Protein AF-A0A7K2Z613-F1 (afdb_monomer_lite)

Foldseek 3Di:
DPDDQAEDADPPDPPPDVPPDDDDLVVLLVQCPDPRYYYDPVHCRCVVNVCVNVPCPPPPDD

Radius of gyration: 13.23 Å; chains: 1; bounding box: 27×20×50 Å

Structure (mmCIF, N/CA/C/O backbone):
data_AF-A0A7K2Z613-F1
#
_entry.id   AF-A0A7K2Z613-F1
#
loop_
_atom_site.group_PDB
_atom_site.id
_atom_site.type_symbol
_atom_site.label_atom_id
_atom_site.label_alt_id
_atom_site.label_comp_id
_atom_site.label_asym_id
_atom_site.label_entity_id
_atom_site.label_seq_id
_atom_site.pdbx_PDB_ins_code
_atom_site.Cartn_x
_atom_site.Cartn_y
_atom_site.Cartn_z
_atom_site.occupancy
_atom_site.B_iso_or_equiv
_atom_site.auth_seq_id
_atom_site.auth_comp_id
_atom_site.auth_asym_id
_atom_site.auth_atom_id
_atom_site.pdbx_PDB_model_num
ATOM 1 N N . ARG A 1 1 ? 4.858 -5.169 19.836 1.00 48.09 1 ARG A N 1
ATOM 2 C CA . ARG A 1 1 ? 4.302 -4.233 18.830 1.00 48.09 1 ARG A CA 1
ATOM 3 C C . ARG A 1 1 ? 5.492 -3.555 18.154 1.00 48.09 1 ARG A C 1
ATOM 5 O O . ARG A 1 1 ? 6.004 -2.592 18.700 1.00 48.09 1 ARG A O 1
ATOM 12 N N . GLY A 1 2 ? 6.036 -4.176 17.103 1.00 49.19 2 GLY A N 1
ATOM 13 C CA . GLY A 1 2 ? 7.152 -3.627 16.314 1.00 49.19 2 GLY A CA 1
ATOM 14 C C . GLY A 1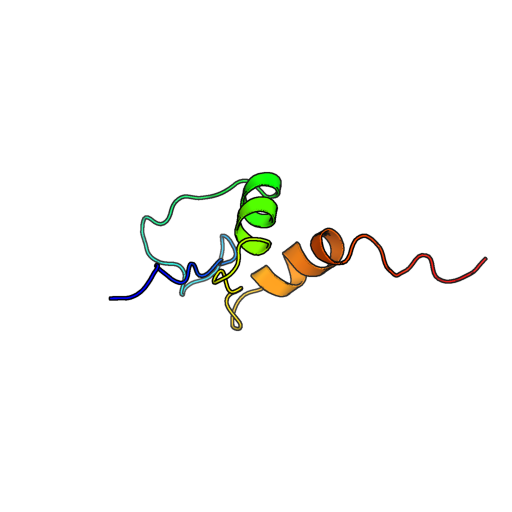 2 ? 6.644 -2.650 15.246 1.00 49.19 2 GLY A C 1
ATOM 15 O O . GLY A 1 2 ? 5.421 -2.534 15.121 1.00 49.19 2 GLY A O 1
ATOM 16 N N . PRO A 1 3 ? 7.536 -1.961 14.506 1.00 50.28 3 PRO A N 1
ATOM 17 C CA . PRO A 1 3 ? 7.145 -1.009 13.466 1.00 50.28 3 PRO A CA 1
ATOM 18 C C . PRO A 1 3 ? 6.149 -1.691 12.527 1.00 50.28 3 PRO A C 1
ATOM 20 O O . PRO A 1 3 ? 6.387 -2.813 12.072 1.00 50.28 3 PRO A O 1
ATOM 23 N N . GLY A 1 4 ? 4.977 -1.072 12.385 1.00 58.66 4 GLY A N 1
ATOM 24 C CA . GLY A 1 4 ? 3.811 -1.674 11.754 1.00 58.66 4 GLY A CA 1
ATOM 25 C C . GLY A 1 4 ? 4.155 -2.151 10.352 1.00 58.66 4 GLY A C 1
ATOM 26 O O . GLY A 1 4 ? 4.485 -1.348 9.488 1.00 58.66 4 GLY A O 1
ATOM 27 N N . ARG A 1 5 ? 4.092 -3.466 10.138 1.00 70.69 5 ARG A N 1
ATOM 28 C CA . ARG A 1 5 ? 4.187 -4.047 8.802 1.00 70.69 5 ARG A CA 1
ATOM 29 C C . ARG A 1 5 ? 2.907 -3.674 8.063 1.00 70.69 5 ARG A C 1
ATOM 31 O O . ARG A 1 5 ? 1.854 -4.218 8.392 1.00 70.69 5 ARG A O 1
ATOM 38 N N . ALA A 1 6 ? 2.981 -2.717 7.144 1.00 81.31 6 ALA A N 1
ATOM 39 C CA . ALA A 1 6 ? 1.851 -2.362 6.298 1.00 81.31 6 ALA A CA 1
ATOM 40 C C . ALA A 1 6 ? 1.607 -3.491 5.288 1.00 81.31 6 ALA A C 1
ATOM 42 O O . ALA A 1 6 ? 2.560 -4.071 4.766 1.00 81.31 6 ALA A O 1
ATOM 43 N N . VAL A 1 7 ? 0.344 -3.827 5.033 1.00 86.25 7 VAL A N 1
ATOM 44 C CA . VAL A 1 7 ? -0.026 -4.762 3.967 1.00 86.25 7 VAL A CA 1
ATOM 45 C C . VAL A 1 7 ? -0.874 -4.006 2.958 1.00 86.25 7 VAL A C 1
ATOM 47 O O . VAL A 1 7 ? -1.890 -3.425 3.331 1.00 86.25 7 VAL A O 1
ATOM 50 N N . LEU A 1 8 ? -0.433 -3.976 1.703 1.00 87.50 8 LEU A N 1
ATOM 51 C CA . LEU A 1 8 ? -1.189 -3.382 0.606 1.00 87.50 8 LEU A CA 1
ATOM 52 C C . LEU A 1 8 ? -2.130 -4.421 0.005 1.00 87.50 8 LEU A C 1
ATOM 54 O O . LEU A 1 8 ? -1.733 -5.556 -0.265 1.00 87.50 8 LEU A O 1
ATOM 58 N N . HIS A 1 9 ? -3.368 -4.000 -0.214 1.00 89.12 9 HIS A N 1
ATOM 59 C CA . HIS A 1 9 ? -4.424 -4.788 -0.829 1.00 89.12 9 HIS A CA 1
ATOM 60 C C . HIS A 1 9 ? -4.914 -4.083 -2.094 1.00 89.12 9 HIS A C 1
ATOM 62 O O . HIS A 1 9 ? -4.851 -2.855 -2.185 1.00 89.12 9 HIS A O 1
ATOM 68 N N . ALA A 1 10 ? -5.416 -4.857 -3.054 1.00 86.12 10 ALA A N 1
ATOM 69 C CA . ALA A 1 10 ? -6.166 -4.316 -4.177 1.00 86.12 10 ALA A CA 1
ATOM 70 C C . ALA A 1 10 ? -7.497 -3.736 -3.670 1.00 86.12 10 ALA A C 1
ATOM 72 O O . ALA A 1 10 ? -8.011 -4.161 -2.633 1.00 86.12 10 ALA A O 1
ATOM 73 N N . VAL A 1 11 ? -8.046 -2.758 -4.393 1.00 82.81 11 VAL A N 1
ATOM 74 C CA . VAL A 1 11 ? -9.280 -2.044 -4.007 1.00 82.81 11 VAL A CA 1
ATOM 75 C C . VAL A 1 11 ? -10.478 -2.987 -3.848 1.00 82.81 11 VAL A C 1
ATOM 77 O O . VAL A 1 11 ? -11.368 -2.724 -3.046 1.00 82.81 11 VAL A O 1
ATOM 80 N N . ASP A 1 12 ? -10.489 -4.084 -4.594 1.00 83.75 12 ASP A N 1
ATOM 81 C CA . ASP A 1 12 ? -11.532 -5.106 -4.635 1.00 83.75 12 ASP A CA 1
ATOM 82 C C . ASP A 1 12 ? -11.244 -6.322 -3.735 1.00 83.75 12 ASP A C 1
ATOM 84 O O . ASP A 1 12 ? -11.991 -7.298 -3.747 1.00 83.75 12 ASP A O 1
ATOM 88 N N . CYS A 1 13 ? -10.181 -6.284 -2.930 1.00 86.25 13 CYS A N 1
ATOM 89 C CA . CYS A 1 13 ? -9.824 -7.386 -2.044 1.00 86.25 13 CYS A CA 1
ATOM 90 C C . CYS A 1 13 ? -10.768 -7.478 -0.835 1.00 86.25 13 CYS A C 1
ATOM 92 O O . CYS A 1 13 ? -10.814 -6.578 0.001 1.00 86.25 13 CYS A O 1
ATOM 94 N N . GLU A 1 14 ? -11.441 -8.618 -0.676 1.00 85.38 14 GLU A N 1
ATOM 95 C CA . GLU A 1 14 ? -12.357 -8.883 0.446 1.00 85.38 14 GLU A CA 1
ATOM 96 C C . GLU A 1 14 ? -11.653 -8.962 1.814 1.00 85.38 14 GLU A C 1
ATOM 98 O O . GLU A 1 14 ? -12.273 -8.746 2.854 1.00 85.38 14 GLU A O 1
ATOM 103 N N . GLU A 1 15 ? -10.347 -9.240 1.828 1.00 82.62 15 GLU A N 1
ATOM 104 C CA . GLU A 1 15 ? -9.520 -9.268 3.041 1.00 82.62 15 GLU A CA 1
ATOM 105 C C . GLU A 1 15 ? -8.938 -7.897 3.407 1.00 82.62 15 GLU A C 1
ATOM 107 O O . GLU A 1 15 ? -8.256 -7.768 4.429 1.00 82.62 15 GLU A O 1
ATOM 112 N N . ALA A 1 16 ? -9.176 -6.870 2.584 1.00 84.75 16 ALA A N 1
ATOM 113 C CA . ALA A 1 16 ? -8.737 -5.522 2.898 1.00 84.75 16 ALA A CA 1
ATOM 114 C C . ALA A 1 16 ? -9.429 -5.029 4.186 1.00 84.75 16 ALA A C 1
ATOM 116 O O . ALA A 1 16 ? -10.648 -5.173 4.335 1.00 84.75 16 ALA A O 1
ATOM 117 N N . PRO A 1 17 ? -8.691 -4.416 5.132 1.00 82.06 17 PRO A N 1
ATOM 118 C CA . PRO A 1 17 ? -9.294 -3.890 6.347 1.00 82.06 17 PRO A CA 1
ATOM 119 C C . PRO A 1 17 ? -10.362 -2.841 6.020 1.00 82.06 17 PRO A C 1
ATOM 121 O O . PRO A 1 17 ? -10.100 -1.866 5.312 1.00 82.06 17 PRO A O 1
ATOM 124 N N . GLN A 1 18 ? -11.559 -3.005 6.582 1.00 82.69 18 GLN A N 1
ATOM 125 C CA . GLN A 1 18 ? -12.633 -2.027 6.427 1.00 82.69 18 GLN A CA 1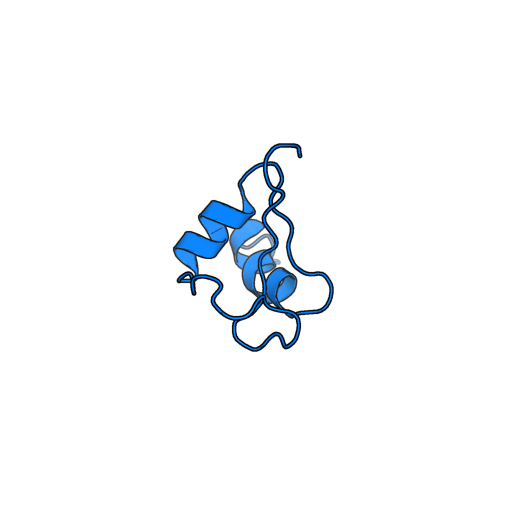
ATOM 126 C C . GLN A 1 18 ? -12.205 -0.680 7.028 1.00 82.69 18 GLN A C 1
ATOM 128 O O . GLN A 1 18 ? -11.830 -0.599 8.198 1.00 82.69 18 GLN A O 1
ATOM 133 N N . GLY A 1 19 ? -12.246 0.379 6.217 1.00 82.06 19 GLY A N 1
ATOM 134 C CA . GLY A 1 19 ? -11.798 1.718 6.612 1.00 82.06 19 GLY A CA 1
ATOM 135 C C . GLY A 1 19 ? -10.301 1.983 6.416 1.00 82.06 19 GLY A C 1
ATOM 136 O O . GLY A 1 19 ? -9.819 3.032 6.845 1.00 82.06 19 GLY A O 1
ATOM 137 N N . ALA A 1 20 ? -9.563 1.076 5.766 1.00 85.44 20 ALA A N 1
ATOM 138 C CA . ALA A 1 20 ? -8.218 1.381 5.292 1.00 85.44 20 ALA A CA 1
ATOM 139 C C . ALA A 1 20 ? -8.249 2.552 4.286 1.00 85.44 20 ALA A C 1
ATOM 141 O O . ALA A 1 20 ? -9.187 2.658 3.489 1.00 85.44 20 ALA A O 1
ATOM 142 N N . PRO A 1 21 ? -7.240 3.441 4.304 1.00 85.06 21 PRO A N 1
ATOM 143 C CA . PRO A 1 21 ? -7.160 4.518 3.331 1.00 85.06 21 PRO A CA 1
ATOM 144 C C . PRO A 1 21 ? -6.964 3.939 1.929 1.00 85.06 21 PRO A C 1
ATOM 146 O O . PRO A 1 21 ? -6.057 3.137 1.700 1.00 85.06 21 PRO A O 1
ATOM 149 N N . LEU A 1 22 ? -7.790 4.383 0.982 1.00 87.75 22 LEU A N 1
ATOM 150 C CA . LEU A 1 22 ? -7.556 4.119 -0.431 1.00 87.75 22 LEU A CA 1
ATOM 151 C C . LEU A 1 22 ? -6.399 4.996 -0.902 1.00 87.75 22 LEU A C 1
ATOM 153 O O . LEU A 1 22 ? -6.444 6.222 -0.778 1.00 87.75 22 LEU A O 1
ATOM 157 N N . LEU A 1 23 ? -5.355 4.358 -1.420 1.00 86.25 23 LEU A N 1
ATOM 158 C CA . LEU A 1 23 ? -4.191 5.041 -1.964 1.00 86.25 23 LEU A CA 1
ATOM 159 C C . LEU A 1 23 ? -4.284 5.053 -3.493 1.00 86.25 23 LEU A C 1
ATOM 161 O O . LEU A 1 23 ? -4.596 4.016 -4.082 1.00 86.25 23 LEU A O 1
ATOM 165 N N . PRO A 1 24 ? -3.997 6.186 -4.156 1.00 85.38 24 PRO A N 1
ATOM 166 C CA . PRO A 1 24 ? -3.762 6.174 -5.593 1.00 85.38 24 PRO A CA 1
ATOM 167 C C . PRO A 1 24 ? -2.509 5.347 -5.906 1.00 85.38 24 PRO A C 1
ATOM 169 O O . PRO A 1 24 ? -1.625 5.213 -5.056 1.00 85.38 24 PRO A O 1
ATOM 172 N N . LEU A 1 25 ? -2.422 4.832 -7.135 1.00 81.56 25 LEU A N 1
ATOM 173 C CA . LEU A 1 25 ? -1.360 3.922 -7.577 1.00 81.56 25 LEU A CA 1
ATOM 174 C C . LEU A 1 25 ? 0.048 4.430 -7.227 1.00 81.56 25 LEU A C 1
ATOM 176 O O . LEU A 1 25 ? 0.826 3.702 -6.625 1.00 81.56 25 LEU A O 1
ATOM 180 N N . GLU A 1 26 ? 0.344 5.699 -7.509 1.00 84.00 26 GLU A N 1
ATOM 181 C CA . GLU A 1 26 ? 1.641 6.330 -7.211 1.00 84.00 26 GLU A CA 1
ATOM 182 C C . GLU A 1 26 ? 2.011 6.235 -5.723 1.00 84.00 26 GLU A C 1
ATOM 184 O O . GLU A 1 26 ? 3.125 5.865 -5.365 1.00 84.00 26 GLU A O 1
ATOM 189 N N . ARG A 1 27 ? 1.046 6.484 -4.830 1.00 84.38 27 ARG A N 1
ATOM 190 C CA . ARG A 1 27 ? 1.265 6.394 -3.379 1.00 84.38 27 ARG A CA 1
ATOM 191 C C . ARG A 1 27 ? 1.305 4.952 -2.892 1.00 84.38 27 ARG A C 1
ATOM 193 O O . ARG A 1 27 ? 1.961 4.677 -1.893 1.00 84.38 27 ARG A O 1
ATOM 200 N N . ALA A 1 28 ? 0.607 4.037 -3.561 1.00 85.81 28 ALA A N 1
ATOM 201 C CA . ALA A 1 28 ? 0.710 2.613 -3.268 1.00 85.81 28 ALA A CA 1
ATOM 202 C C . ALA A 1 28 ? 2.117 2.085 -3.596 1.00 85.81 28 ALA A C 1
ATOM 204 O O . ALA A 1 28 ? 2.658 1.306 -2.816 1.00 85.81 28 ALA A O 1
ATOM 205 N N . LEU A 1 29 ? 2.734 2.565 -4.681 1.00 83.00 29 LEU A N 1
ATOM 206 C CA . LEU A 1 29 ? 4.114 2.242 -5.054 1.00 83.00 29 LEU A CA 1
ATOM 207 C C . LEU A 1 29 ? 5.116 2.783 -4.028 1.00 83.00 29 LEU A C 1
ATOM 209 O O . LEU A 1 29 ? 5.869 1.990 -3.465 1.00 83.00 29 LEU A O 1
ATOM 213 N N . ASP A 1 30 ? 5.018 4.070 -3.668 1.00 85.56 30 ASP A N 1
ATOM 214 C CA . ASP A 1 30 ? 5.845 4.680 -2.610 1.00 85.56 30 ASP A CA 1
ATOM 215 C C . ASP A 1 30 ? 5.797 3.877 -1.295 1.00 85.56 30 ASP A C 1
ATOM 217 O O . ASP A 1 30 ? 6.763 3.811 -0.533 1.00 85.56 30 ASP A O 1
ATOM 221 N N . VAL A 1 31 ? 4.628 3.316 -0.964 1.00 84.62 31 VAL A N 1
ATOM 222 C CA . VAL A 1 31 ? 4.427 2.512 0.247 1.00 84.62 31 VAL A CA 1
ATOM 223 C C . VAL A 1 31 ? 4.976 1.101 0.067 1.00 84.62 31 VAL A C 1
ATOM 225 O O . VAL A 1 31 ? 5.567 0.573 1.009 1.00 84.62 31 VAL A O 1
ATOM 228 N N . ALA A 1 32 ? 4.827 0.501 -1.114 1.00 83.88 32 ALA A N 1
ATOM 229 C CA . ALA A 1 32 ? 5.357 -0.821 -1.434 1.00 83.88 32 ALA A CA 1
ATOM 230 C C . ALA A 1 32 ? 6.891 -0.876 -1.359 1.00 83.88 32 ALA A C 1
ATOM 232 O O . ALA A 1 32 ? 7.436 -1.896 -0.944 1.00 83.88 32 ALA A O 1
ATOM 233 N N . GLU A 1 33 ? 7.576 0.221 -1.689 1.00 82.88 33 GLU A N 1
ATOM 234 C CA . GLU A 1 33 ? 9.038 0.335 -1.596 1.00 82.88 33 GLU A CA 1
ATOM 235 C C . GLU A 1 33 ? 9.555 0.475 -0.152 1.00 82.88 33 GLU A C 1
ATOM 237 O O . GLU A 1 33 ? 10.744 0.279 0.114 1.00 82.88 33 GLU A O 1
ATOM 242 N N . GLN A 1 34 ? 8.685 0.793 0.814 1.00 82.88 34 GLN A N 1
ATOM 243 C CA . GLN A 1 34 ? 9.111 0.977 2.199 1.00 82.88 34 GLN A CA 1
ATOM 244 C C . GLN A 1 34 ? 9.485 -0.357 2.863 1.00 82.88 34 GLN A C 1
ATOM 246 O O . GLN A 1 34 ? 8.730 -1.336 2.807 1.00 82.88 34 GLN A O 1
ATOM 251 N N . PRO A 1 35 ? 10.616 -0.406 3.590 1.00 77.44 35 PRO A N 1
ATOM 252 C CA . PRO A 1 35 ? 11.038 -1.610 4.285 1.00 77.44 35 PRO A CA 1
ATOM 253 C C . PRO A 1 35 ? 10.014 -1.998 5.357 1.00 77.44 35 PRO A C 1
ATOM 255 O O . PRO A 1 35 ? 9.762 -1.263 6.310 1.00 77.44 35 PRO A O 1
ATOM 258 N N . GLY A 1 36 ? 9.446 -3.196 5.213 1.00 82.00 36 GLY A N 1
ATOM 259 C CA . GLY A 1 36 ? 8.428 -3.726 6.120 1.00 82.00 36 GLY A CA 1
ATOM 260 C C . GLY A 1 36 ? 7.003 -3.669 5.572 1.00 82.00 36 GLY A C 1
ATOM 261 O O . GLY A 1 36 ? 6.125 -4.292 6.177 1.00 82.00 36 GLY A O 1
ATOM 262 N N . THR A 1 37 ? 6.783 -3.018 4.428 1.00 84.81 37 THR A N 1
ATOM 263 C CA . THR A 1 37 ? 5.545 -3.168 3.661 1.00 84.81 37 THR A CA 1
ATOM 264 C C . THR A 1 37 ? 5.537 -4.514 2.947 1.00 84.81 37 THR A C 1
ATOM 266 O O . THR A 1 37 ? 6.558 -4.988 2.449 1.00 84.81 37 THR A O 1
ATOM 269 N N . ARG A 1 38 ? 4.377 -5.169 2.918 1.00 84.00 38 ARG A N 1
ATOM 270 C CA . ARG A 1 38 ? 4.145 -6.378 2.130 1.00 84.00 38 ARG A CA 1
ATOM 271 C C . ARG A 1 38 ? 2.932 -6.201 1.238 1.00 84.00 38 ARG A C 1
ATOM 273 O O . ARG A 1 38 ? 2.011 -5.464 1.566 1.00 84.00 38 ARG A O 1
ATOM 280 N N . LEU A 1 39 ? 2.919 -6.917 0.128 1.00 83.38 39 LEU A N 1
ATOM 281 C CA . LEU A 1 39 ? 1.738 -7.031 -0.716 1.00 83.38 39 LEU A CA 1
ATOM 282 C C . LEU A 1 39 ? 0.916 -8.215 -0.209 1.00 83.38 39 LEU A C 1
ATOM 284 O O . LE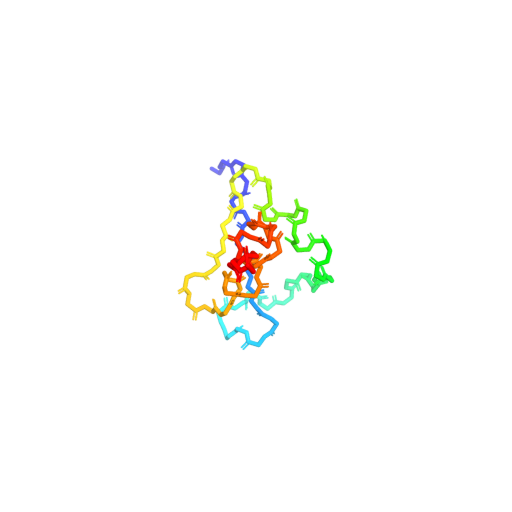U A 1 39 ? 1.477 -9.236 0.204 1.00 83.38 39 LEU A O 1
ATOM 288 N N . CYS A 1 40 ? -0.403 -8.069 -0.178 1.00 85.38 40 CYS A N 1
ATOM 289 C CA . CYS A 1 40 ? -1.288 -9.181 0.125 1.00 85.38 40 CYS A CA 1
ATOM 290 C C . CYS A 1 40 ? -1.085 -10.278 -0.932 1.00 85.38 40 CYS A C 1
ATOM 292 O O . CYS A 1 40 ? -1.152 -10.017 -2.130 1.00 85.38 40 CYS A O 1
ATOM 294 N N . SER A 1 41 ? -0.830 -11.508 -0.481 1.00 79.12 41 SER A N 1
ATOM 295 C CA . SER A 1 41 ? -0.576 -12.665 -1.351 1.00 79.12 41 SER A CA 1
ATOM 296 C C . SER A 1 41 ? -1.840 -13.267 -1.965 1.00 79.12 41 SER A C 1
ATOM 298 O O . SER A 1 41 ? -1.737 -14.182 -2.774 1.00 79.12 41 SER A O 1
ATOM 300 N N . LEU A 1 42 ? -3.016 -12.811 -1.528 1.00 80.75 42 LEU A N 1
ATOM 301 C CA . LEU A 1 42 ? -4.320 -13.353 -1.917 1.00 80.75 42 LEU A CA 1
ATOM 302 C C . LEU A 1 42 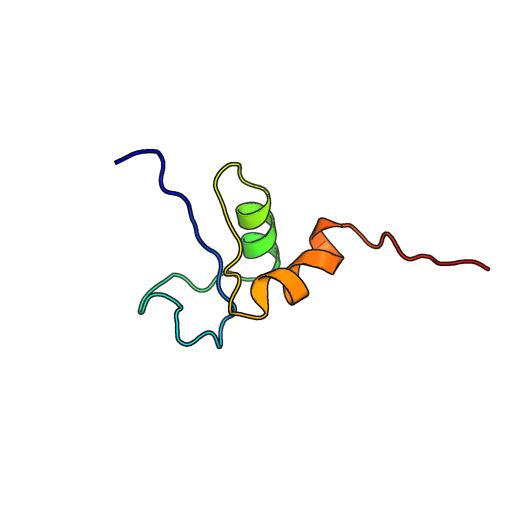? -5.056 -12.452 -2.909 1.00 80.75 42 LEU A C 1
ATOM 304 O O . LEU A 1 42 ? -5.953 -12.915 -3.603 1.00 80.75 42 LEU A O 1
ATOM 308 N N . CYS A 1 43 ? -4.645 -11.187 -3.027 1.00 76.25 43 CYS A N 1
ATOM 309 C CA . CYS A 1 43 ? -5.198 -10.268 -4.012 1.00 76.25 43 CYS A CA 1
ATOM 310 C C . CYS A 1 43 ? -4.165 -9.861 -5.058 1.00 76.25 43 CYS A C 1
ATOM 312 O O . CYS A 1 43 ? -2.953 -9.899 -4.826 1.00 76.25 43 CYS A O 1
ATOM 314 N N . GLY A 1 44 ? -4.684 -9.385 -6.187 1.00 67.12 44 GLY A N 1
ATOM 315 C CA . GLY A 1 44 ? -3.950 -8.849 -7.329 1.00 67.12 44 GLY A CA 1
ATOM 316 C C . GLY A 1 44 ? -2.875 -7.806 -7.025 1.00 67.12 44 GLY A C 1
ATOM 317 O O . GLY A 1 44 ? -2.091 -7.498 -7.908 1.00 67.12 44 GLY A O 1
ATOM 318 N N . ALA A 1 45 ? -2.791 -7.266 -5.802 1.00 68.50 45 ALA A N 1
ATOM 319 C CA . ALA A 1 45 ? -1.922 -6.140 -5.450 1.00 68.50 45 ALA A CA 1
ATOM 320 C C . ALA A 1 45 ? -0.460 -6.336 -5.864 1.00 68.50 45 ALA A C 1
ATOM 322 O O . ALA A 1 45 ? 0.170 -5.395 -6.333 1.00 68.50 45 ALA A O 1
ATOM 323 N N . ALA A 1 46 ? 0.076 -7.552 -5.721 1.00 64.00 46 ALA A N 1
ATOM 324 C CA . ALA A 1 46 ? 1.401 -7.843 -6.248 1.00 64.00 46 ALA A CA 1
ATOM 325 C C . ALA A 1 46 ? 1.431 -7.753 -7.773 1.00 64.00 46 ALA A C 1
ATOM 327 O O . ALA A 1 46 ? 2.295 -7.086 -8.304 1.00 64.00 46 ALA A O 1
ATOM 328 N N . GLN A 1 47 ? 0.465 -8.342 -8.469 1.00 64.06 47 GLN A N 1
ATOM 329 C CA . GLN A 1 47 ? 0.419 -8.383 -9.929 1.00 64.06 47 GLN A CA 1
ATOM 330 C C . GLN A 1 47 ? 0.221 -6.990 -10.554 1.00 64.06 47 GLN A C 1
ATOM 332 O O . GLN A 1 47 ? 0.797 -6.712 -11.598 1.00 64.06 47 GLN A O 1
ATOM 337 N N . GLU A 1 48 ? -0.518 -6.103 -9.884 1.00 66.75 48 GLU A N 1
ATOM 338 C CA . GLU A 1 48 ? -0.760 -4.726 -10.336 1.00 66.75 48 GLU A CA 1
ATOM 339 C C . GLU A 1 48 ? 0.445 -3.799 -10.099 1.00 66.75 48 GLU A C 1
ATOM 341 O O . GLU A 1 48 ? 0.694 -2.882 -10.880 1.00 66.75 48 GLU A O 1
AT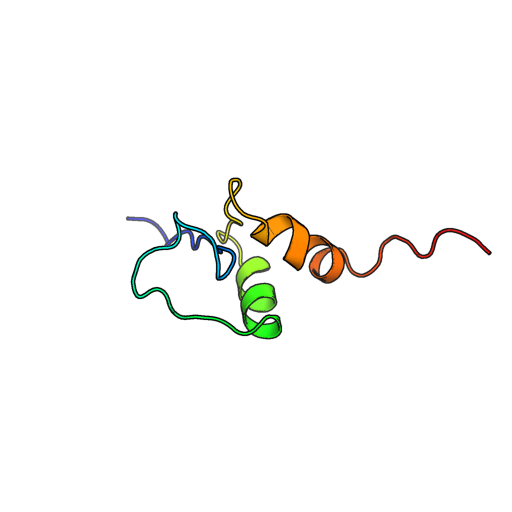OM 346 N N . LEU A 1 49 ? 1.209 -4.026 -9.022 1.00 65.88 49 LEU A N 1
ATOM 347 C CA . LEU A 1 49 ? 2.358 -3.185 -8.659 1.00 65.88 49 LEU A CA 1
ATOM 348 C C . LEU A 1 49 ? 3.689 -3.722 -9.206 1.00 65.88 49 LEU A C 1
ATOM 350 O O . LEU A 1 49 ? 4.608 -2.941 -9.435 1.00 65.88 49 LEU A O 1
ATOM 354 N N . ASP A 1 50 ? 3.803 -5.029 -9.450 1.00 62.81 50 ASP A N 1
ATOM 355 C CA . ASP A 1 50 ? 5.005 -5.697 -9.966 1.00 62.81 50 ASP A CA 1
ATOM 356 C C . ASP A 1 50 ? 5.546 -5.106 -11.284 1.00 62.81 50 ASP A C 1
ATOM 358 O O . ASP A 1 50 ? 6.745 -4.827 -11.327 1.00 62.81 50 ASP A O 1
ATOM 362 N N . PRO A 1 51 ? 4.735 -4.815 -12.325 1.00 59.28 51 PRO A N 1
ATOM 363 C CA . PRO A 1 51 ? 5.261 -4.238 -13.566 1.00 59.28 51 PRO A CA 1
ATOM 364 C C . PRO A 1 51 ? 5.818 -2.819 -13.385 1.00 59.28 51 PRO A C 1
ATOM 366 O O . PRO A 1 51 ? 6.716 -2.413 -14.126 1.00 59.28 51 PRO A O 1
ATOM 369 N N . VAL A 1 52 ? 5.323 -2.072 -12.392 1.00 61.19 52 VAL A N 1
ATOM 370 C CA . VAL A 1 52 ? 5.797 -0.713 -12.100 1.00 61.19 52 VAL A CA 1
ATOM 371 C C . VAL A 1 52 ? 7.017 -0.734 -11.176 1.00 61.19 52 VAL A C 1
ATOM 373 O O . VAL A 1 52 ? 7.979 -0.016 -11.430 1.00 61.19 52 VAL A O 1
ATOM 376 N N . LEU A 1 53 ? 7.029 -1.599 -10.155 1.00 58.22 53 LEU A N 1
ATOM 377 C CA . LEU A 1 53 ? 8.148 -1.741 -9.212 1.00 58.22 53 LEU A CA 1
ATOM 378 C C . LEU A 1 53 ? 9.373 -2.415 -9.836 1.00 58.22 53 LEU A C 1
ATOM 380 O O . LEU A 1 53 ? 10.501 -2.092 -9.472 1.00 58.22 53 LEU A O 1
ATOM 384 N N . ARG A 1 54 ? 9.176 -3.341 -10.781 1.00 60.16 54 ARG A N 1
ATOM 385 C CA . ARG A 1 54 ? 10.279 -3.930 -11.553 1.00 60.16 54 ARG A CA 1
ATOM 386 C C . ARG A 1 54 ? 10.699 -3.084 -12.750 1.00 60.16 54 ARG A C 1
ATOM 388 O O . ARG A 1 54 ? 11.628 -3.482 -13.437 1.00 60.16 54 ARG A O 1
ATOM 395 N N . GLY A 1 55 ? 10.031 -1.950 -12.996 1.00 52.97 55 GLY A N 1
ATOM 396 C CA . GLY A 1 55 ? 10.365 -1.005 -14.056 1.00 52.97 55 GLY A CA 1
ATOM 397 C C . GLY A 1 55 ? 10.623 -1.679 -15.402 1.00 52.97 55 GLY A C 1
ATOM 398 O O . GLY A 1 55 ? 11.767 -1.734 -15.822 1.00 52.97 55 GLY A O 1
ATOM 399 N N . PHE A 1 56 ? 9.583 -2.177 -16.081 1.00 55.91 56 PHE A N 1
ATOM 400 C CA . PHE A 1 56 ? 9.675 -2.642 -17.477 1.00 55.91 56 PHE A CA 1
ATOM 401 C C . PHE A 1 56 ? 10.927 -3.493 -17.813 1.00 55.91 56 PHE A C 1
ATOM 403 O O . PHE A 1 56 ? 11.586 -3.251 -18.822 1.00 55.91 56 PHE A O 1
ATOM 410 N N . ASP A 1 57 ? 11.232 -4.532 -17.029 1.00 52.19 57 ASP A N 1
ATOM 411 C CA . ASP A 1 57 ? 12.321 -5.491 -17.327 1.00 52.19 57 ASP A CA 1
ATOM 412 C C . ASP A 1 57 ? 12.068 -6.346 -18.598 1.00 52.19 57 ASP A C 1
ATOM 414 O O . ASP A 1 57 ? 12.858 -7.211 -18.960 1.00 52.19 57 ASP A O 1
ATOM 418 N N . HIS A 1 58 ? 10.988 -6.076 -19.339 1.00 54.94 58 HIS A N 1
ATOM 419 C CA . HIS A 1 58 ? 10.681 -6.698 -20.625 1.00 54.94 58 HIS A CA 1
ATOM 420 C C . HIS A 1 58 ? 10.527 -5.644 -21.731 1.00 54.94 58 HIS A C 1
ATOM 422 O O . HIS A 1 58 ? 9.448 -5.451 -22.285 1.00 54.94 58 HIS A O 1
ATOM 428 N N . ILE A 1 59 ? 11.625 -4.986 -22.108 1.00 53.81 59 ILE A N 1
ATOM 429 C CA . ILE A 1 59 ? 11.846 -4.718 -23.537 1.00 53.81 59 ILE A CA 1
ATOM 430 C C . ILE A 1 59 ? 12.578 -5.929 -24.122 1.00 53.81 59 ILE A C 1
ATOM 432 O O . ILE A 1 59 ? 13.782 -5.910 -24.364 1.00 53.81 59 ILE A O 1
ATOM 436 N N . GLU A 1 60 ? 11.852 -7.032 -24.295 1.00 53.75 60 GLU A N 1
ATOM 437 C CA . GLU A 1 60 ? 12.361 -8.153 -25.078 1.00 53.75 60 GLU A CA 1
ATOM 438 C C . GLU A 1 60 ? 12.501 -7.715 -26.543 1.00 53.75 60 GLU A C 1
ATOM 440 O O . GLU A 1 60 ? 11.512 -7.513 -27.240 1.00 53.75 60 GLU A O 1
ATOM 445 N N . GLY A 1 61 ? 13.757 -7.546 -26.964 1.00 51.75 61 GLY A N 1
ATOM 446 C CA . GLY A 1 61 ? 14.282 -7.936 -28.276 1.00 51.75 61 GLY A CA 1
ATOM 447 C C . GLY A 1 61 ? 13.629 -7.343 -29.527 1.00 51.75 61 GLY A C 1
ATOM 448 O O . GLY A 1 61 ? 12.629 -7.860 -30.020 1.00 51.75 61 GLY A O 1
ATOM 449 N N . GLY A 1 62 ? 14.303 -6.350 -30.116 1.00 37.22 62 GLY A N 1
ATOM 450 C CA . GLY A 1 62 ? 14.279 -6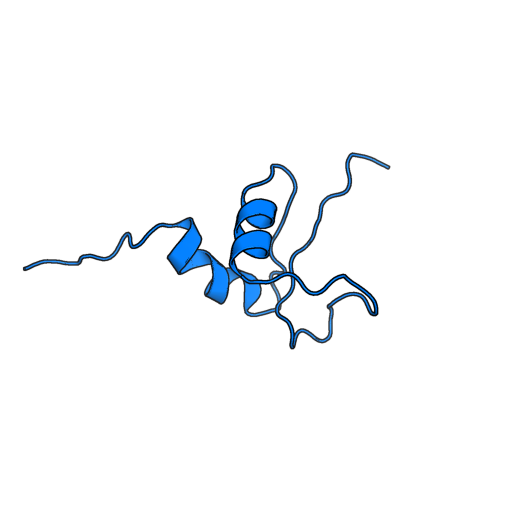.093 -31.561 1.00 37.22 62 GLY A CA 1
ATOM 451 C C . GLY A 1 62 ? 15.538 -6.633 -32.223 1.00 37.22 62 GLY A C 1
ATOM 452 O O . GLY A 1 62 ? 16.614 -6.499 -31.594 1.00 37.22 62 GLY A O 1
#

pLDDT: mean 73.74, std 13.69, range [37.22, 89.12]

Sequence (62 aa):
RGPGRAVLHAVDCEEAPQGAPLLPLERALDVAEQPGTRLCSLCGAAQELDPVLRGFDHIEGG

Secondary structure (DSSP, 8-state):
--S---EE--TT-TTSPTTPPPPPHHHHHHHHTSTT-EE-SSSTHHHHHHHHHTT-------